Protein AF-A0A957CII2-F1 (afdb_monomer)

Radius of gyration: 16.41 Å; Cα contacts (8 Å, |Δi|>4): 327; chains: 1; bounding box: 48×42×36 Å

pLDDT: mean 93.11, std 6.61, range [49.78, 98.56]

Secondary structure (DSSP, 8-state):
----HHHHTS--TT------BTTBTT--TTTTTTTBTTB-S-S-EEE-TT-EEEEEEEES-EEE--EEE-BS---HHHHHTEEEEEEETT-SS-SEEEEHHHHTT-TT----EE-SSEEEGGGT-EEE---EEESSEEEEEEEE-SSS-EEEE-

Solvent-accessible surface area (backbone atoms only — not comparable to full-atom values): 8616 Å² total; per-residue (Å²): 133,87,77,64,66,74,58,74,79,47,82,63,94,82,69,77,93,67,60,59,40,83,69,24,31,58,23,52,90,85,48,65,21,65,81,36,88,71,39,79,54,51,72,49,48,66,40,46,53,70,34,70,47,72,56,30,52,40,78,46,64,53,61,49,56,65,51,73,36,37,56,79,73,60,50,38,70,55,25,54,29,26,38,35,38,32,30,49,53,80,46,89,66,66,78,41,77,45,30,47,20,53,76,63,76,18,56,88,30,64,54,65,48,76,58,99,44,39,34,15,64,88,32,62,38,43,34,36,47,60,75,49,73,36,68,50,17,44,38,32,34,41,31,29,72,38,94,57,63,42,76,40,42,68

Mean predicted aligned error: 4.31 Å

Sequence (154 aa):
MTVNMDALYRKQPHAVTRWSSFENPGGDKGIGGQENLGARGHAFDTVAPGETKVLLNIQGCGTIHRIWLTLRQRLPTELRALRLDMRWDGMEKTAVSVPLGDFFCAGLGMVPFENELFASPEGQSFVTTVPMPFRTAATITLTNESNQPISHLF

Nearest PDB structures (foldseek):
  8ah3-assembly1_A  TM=8.788E-01  e=4.818E-09  Dysgonomonas gadei
  8ic8-assembly1_C  TM=8.243E-01  e=2.123E-08  Microbacterium arabinogalactanolyticum
  4kq7-assembly1_A  TM=8.421E-01  e=3.546E-08  Bacteroides uniformis ATCC 8492
  7v1w-assembly1_D  TM=7.038E-01  e=1.192E-05  Bifidobacterium dentium
  4b60-assembly2_B  TM=2.728E-01  e=5.928E+00  Staphylococcus aureus subsp. aureus NCTC 8325

Structure (mmCIF, N/CA/C/O backbone):
data_AF-A0A957CII2-F1
#
_entry.id   AF-A0A957CII2-F1
#
loop_
_atom_site.group_PDB
_atom_site.id
_atom_site.type_symbol
_atom_site.label_atom_id
_atom_site.label_alt_id
_atom_site.label_comp_id
_atom_site.label_asym_id
_atom_site.label_entity_id
_atom_site.label_seq_id
_atom_site.pdbx_PDB_ins_code
_atom_site.Cartn_x
_atom_site.Cartn_y
_atom_site.Cartn_z
_atom_site.occupancy
_atom_site.B_iso_or_equiv
_atom_site.auth_seq_id
_atom_site.auth_comp_id
_atom_site.auth_asym_id
_atom_site.auth_atom_id
_atom_site.pdbx_PDB_model_num
ATOM 1 N N . MET A 1 1 ? 17.758 -19.341 5.791 1.00 49.78 1 MET A N 1
ATOM 2 C CA . MET A 1 1 ? 18.002 -18.937 4.389 1.00 49.78 1 MET A CA 1
ATOM 3 C C . MET A 1 1 ? 19.303 -18.144 4.387 1.00 49.78 1 MET A C 1
ATOM 5 O O . MET A 1 1 ? 19.374 -17.159 5.106 1.00 49.78 1 MET A O 1
ATOM 9 N N . THR A 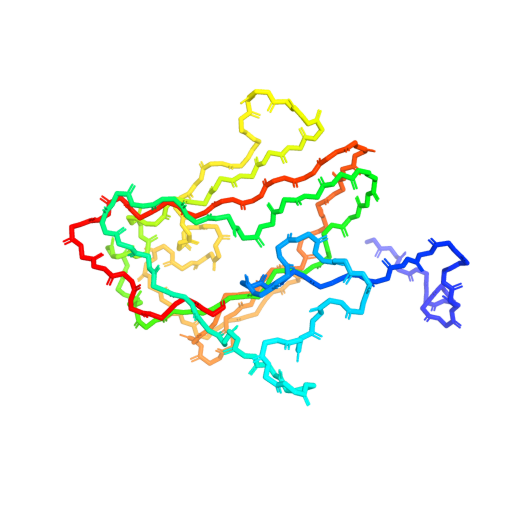1 2 ? 20.366 -18.606 3.726 1.00 54.47 2 THR A N 1
ATOM 10 C CA . THR A 1 2 ? 21.667 -17.910 3.769 1.00 54.47 2 THR A CA 1
ATOM 11 C C . THR A 1 2 ? 21.636 -16.759 2.772 1.00 54.47 2 THR A C 1
ATOM 13 O O . THR A 1 2 ? 21.618 -16.991 1.564 1.00 54.47 2 THR A O 1
ATOM 16 N N . VAL A 1 3 ? 21.572 -15.520 3.261 1.00 70.88 3 VAL A N 1
ATOM 17 C CA . VAL A 1 3 ? 21.659 -14.335 2.400 1.00 70.88 3 VAL A CA 1
ATOM 18 C C . VAL A 1 3 ? 23.079 -14.258 1.849 1.00 70.88 3 VAL A C 1
ATOM 20 O O . VAL A 1 3 ? 24.043 -14.226 2.611 1.00 70.88 3 VAL A O 1
ATOM 23 N N . ASN A 1 4 ? 23.223 -14.241 0.524 1.00 82.38 4 ASN A N 1
ATOM 24 C CA . ASN A 1 4 ? 24.511 -13.979 -0.108 1.00 82.38 4 ASN A CA 1
ATOM 25 C C . ASN A 1 4 ? 24.894 -12.513 0.152 1.00 82.38 4 ASN A C 1
ATOM 27 O O . ASN A 1 4 ? 24.386 -11.611 -0.514 1.00 82.38 4 ASN A O 1
ATOM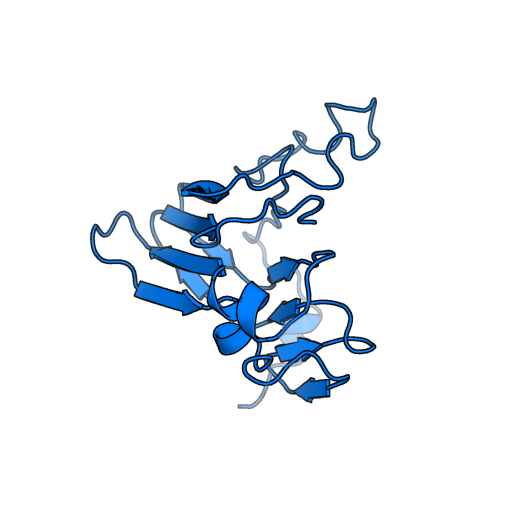 31 N N . MET A 1 5 ? 25.771 -12.280 1.128 1.00 85.38 5 MET A N 1
ATOM 32 C CA . MET A 1 5 ? 26.202 -10.934 1.513 1.00 85.38 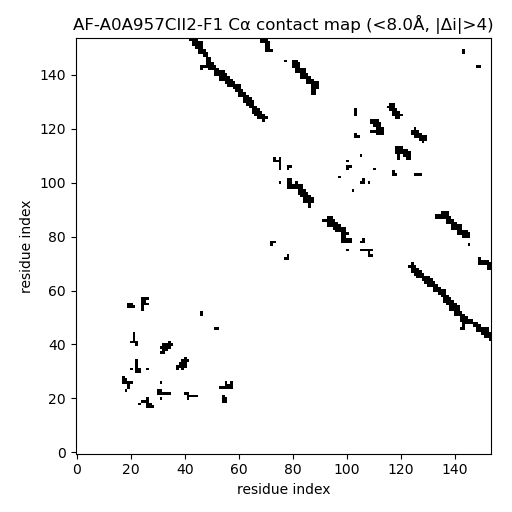5 MET A CA 1
ATOM 33 C C . MET A 1 5 ? 26.925 -10.203 0.376 1.00 85.38 5 MET A C 1
ATOM 35 O O . MET A 1 5 ? 26.752 -8.995 0.240 1.00 85.38 5 MET A O 1
ATOM 39 N N . ASP A 1 6 ? 27.639 -10.913 -0.502 1.00 86.88 6 ASP A N 1
ATOM 40 C CA . ASP A 1 6 ? 28.314 -10.301 -1.655 1.00 86.88 6 ASP A CA 1
ATOM 41 C C . ASP A 1 6 ? 27.325 -9.679 -2.646 1.00 86.88 6 ASP A C 1
ATOM 43 O O . ASP A 1 6 ? 27.655 -8.724 -3.353 1.00 86.88 6 ASP A O 1
ATOM 47 N N . ALA A 1 7 ? 26.090 -10.190 -2.689 1.00 84.69 7 ALA A N 1
ATOM 48 C CA . ALA A 1 7 ? 25.037 -9.625 -3.521 1.00 84.69 7 ALA A CA 1
ATOM 49 C C . ALA A 1 7 ? 24.577 -8.243 -3.025 1.00 84.69 7 ALA A C 1
ATOM 51 O O . ALA A 1 7 ? 24.156 -7.431 -3.847 1.00 84.69 7 ALA A O 1
ATOM 52 N N . LEU A 1 8 ? 24.702 -7.939 -1.724 1.00 84.25 8 LEU A N 1
ATOM 53 C CA . LEU A 1 8 ? 24.340 -6.627 -1.163 1.00 84.25 8 LEU A CA 1
ATOM 54 C C . LEU A 1 8 ? 25.261 -5.509 -1.669 1.00 84.25 8 LEU A C 1
ATOM 56 O O . LEU A 1 8 ? 24.830 -4.367 -1.808 1.00 84.25 8 LEU A O 1
ATOM 60 N N . TYR A 1 9 ? 26.514 -5.839 -1.993 1.00 90.31 9 TYR A N 1
ATOM 61 C CA . TYR A 1 9 ? 27.505 -4.884 -2.496 1.00 90.31 9 TYR A CA 1
ATOM 62 C C . TYR A 1 9 ? 27.434 -4.669 -4.015 1.00 90.31 9 TYR A C 1
ATOM 64 O O . TYR A 1 9 ? 28.237 -3.921 -4.572 1.00 90.31 9 TYR A O 1
ATOM 72 N N . ARG A 1 10 ? 26.494 -5.318 -4.717 1.00 87.88 10 ARG A N 1
ATOM 73 C CA . ARG A 1 10 ? 26.363 -5.221 -6.176 1.00 87.88 10 ARG A CA 1
ATOM 74 C C . ARG A 1 10 ? 25.048 -4.560 -6.560 1.00 87.88 10 ARG A C 1
ATOM 76 O O . ARG A 1 10 ? 23.967 -5.023 -6.209 1.00 87.88 10 ARG A O 1
ATOM 83 N N . LYS A 1 11 ? 25.135 -3.505 -7.374 1.00 85.75 11 LYS A N 1
ATOM 84 C CA . LYS A 1 11 ? 23.956 -2.923 -8.019 1.00 85.75 11 LYS A CA 1
ATOM 85 C C . LYS A 1 11 ? 23.330 -3.958 -8.952 1.00 85.75 11 LYS A C 1
ATOM 87 O O . LYS A 1 11 ? 24.009 -4.500 -9.821 1.00 85.75 11 LYS A O 1
ATOM 92 N N . GLN A 1 12 ? 22.027 -4.177 -8.819 1.00 84.69 12 GLN A N 1
ATOM 93 C CA . GLN A 1 12 ? 21.283 -5.021 -9.748 1.00 84.69 12 GLN A CA 1
ATOM 94 C C . GLN A 1 12 ? 21.178 -4.312 -11.117 1.00 84.69 12 GLN A C 1
ATOM 96 O O . GLN A 1 12 ? 20.614 -3.216 -11.180 1.00 84.69 12 GLN A O 1
ATOM 101 N N . PRO A 1 13 ? 21.715 -4.890 -12.212 1.00 83.38 13 PRO A N 1
ATOM 102 C CA . PRO A 1 13 ? 21.935 -4.160 -13.467 1.00 83.38 13 PRO A CA 1
ATOM 103 C C . PRO A 1 13 ? 20.655 -3.658 -14.151 1.00 83.38 13 PRO A C 1
ATOM 105 O O . PRO A 1 13 ? 20.701 -2.661 -14.866 1.00 83.38 13 PRO A O 1
ATOM 108 N N . HIS A 1 14 ? 19.517 -4.314 -13.910 1.00 86.19 14 HIS A N 1
ATOM 109 C CA . HIS A 1 14 ? 18.228 -3.995 -14.537 1.00 86.19 14 HIS A CA 1
ATOM 110 C C . HIS A 1 14 ? 17.151 -3.566 -13.536 1.00 86.19 14 HIS A C 1
ATOM 112 O O . HIS A 1 14 ? 16.010 -3.328 -13.926 1.00 86.19 14 HIS A O 1
ATOM 118 N N . ALA A 1 15 ? 17.494 -3.462 -12.249 1.00 87.00 15 ALA A N 1
ATOM 119 C CA . ALA A 1 15 ? 16.540 -3.025 -11.245 1.00 87.00 15 ALA A CA 1
ATOM 120 C C . ALA A 1 15 ? 16.331 -1.515 -11.345 1.00 87.00 15 ALA A C 1
ATOM 122 O O . ALA A 1 15 ? 17.285 -0.733 -11.419 1.00 87.00 15 ALA A O 1
ATOM 123 N N . VAL A 1 16 ? 15.068 -1.109 -11.302 1.00 90.69 16 VAL A N 1
ATOM 124 C CA . VAL A 1 16 ? 14.694 0.295 -11.269 1.00 90.69 16 VAL A CA 1
ATOM 125 C C . VAL A 1 16 ? 13.763 0.522 -10.089 1.00 90.69 16 VAL A C 1
ATOM 127 O O . VAL A 1 16 ? 12.644 0.023 -10.067 1.00 90.69 16 VAL A O 1
ATOM 130 N N . THR A 1 17 ? 14.230 1.288 -9.107 1.00 91.12 17 THR A N 1
ATOM 131 C CA . THR A 1 17 ? 13.430 1.630 -7.930 1.00 91.12 17 THR A CA 1
ATOM 132 C C . THR A 1 17 ? 12.324 2.606 -8.310 1.00 91.12 17 THR A C 1
ATOM 134 O O . THR A 1 17 ? 12.591 3.639 -8.934 1.00 91.12 17 THR A O 1
ATOM 137 N N . ARG A 1 18 ? 11.093 2.281 -7.912 1.00 91.69 18 ARG A N 1
ATOM 138 C CA . ARG A 1 18 ? 9.906 3.138 -8.004 1.00 91.69 18 ARG A CA 1
ATOM 139 C C . ARG A 1 18 ? 9.335 3.385 -6.612 1.00 91.69 18 ARG A C 1
ATOM 141 O O . ARG A 1 18 ? 9.570 2.592 -5.702 1.00 91.69 18 ARG A O 1
ATOM 148 N N . TRP A 1 19 ? 8.590 4.476 -6.467 1.00 91.00 19 TRP A N 1
ATOM 149 C CA . TRP A 1 19 ? 7.861 4.809 -5.248 1.00 91.00 19 TRP A CA 1
ATOM 150 C C . TRP A 1 19 ? 6.458 5.271 -5.619 1.00 91.00 19 TRP A C 1
ATOM 152 O O . TRP A 1 19 ? 6.331 6.203 -6.407 1.00 91.00 19 TRP A O 1
ATOM 162 N N . SER A 1 20 ? 5.440 4.625 -5.052 1.00 93.56 20 SER A N 1
ATOM 163 C CA . SER A 1 20 ? 4.046 5.040 -5.201 1.00 93.56 20 SER A CA 1
ATOM 164 C C . SER A 1 20 ? 3.643 5.967 -4.059 1.00 93.56 20 SER A C 1
ATOM 166 O O . SER A 1 20 ? 3.998 5.731 -2.903 1.00 93.56 20 SER A O 1
ATOM 168 N N . SER A 1 21 ? 2.910 7.023 -4.384 1.00 92.38 21 SER A N 1
ATOM 169 C CA . SER A 1 21 ? 2.298 7.965 -3.441 1.00 92.38 21 SER A CA 1
ATOM 170 C C . SER A 1 21 ? 0.992 8.496 -4.033 1.00 92.38 21 SER A C 1
ATOM 172 O O . SER A 1 21 ? 0.716 8.257 -5.207 1.00 92.38 21 SER A O 1
ATOM 174 N N . PHE A 1 22 ? 0.201 9.250 -3.265 1.00 90.56 22 PHE A N 1
ATOM 175 C CA . PHE A 1 22 ? -1.048 9.836 -3.775 1.00 90.56 22 PHE A CA 1
ATOM 176 C C . PHE A 1 22 ? -0.848 10.751 -4.995 1.00 90.56 22 PHE A C 1
ATOM 178 O O . PHE A 1 22 ? -1.658 10.717 -5.913 1.00 90.56 22 PHE A O 1
ATOM 185 N N . GLU A 1 23 ? 0.266 11.485 -5.062 1.00 89.06 23 GLU A N 1
ATOM 186 C CA . GLU A 1 23 ? 0.644 12.300 -6.235 1.00 89.06 23 GLU A CA 1
ATOM 187 C C . GLU A 1 23 ? 1.231 11.479 -7.406 1.00 89.06 23 GLU A C 1
ATOM 189 O O . GLU A 1 23 ? 1.393 11.990 -8.511 1.00 89.06 23 GLU A O 1
ATOM 194 N N . ASN A 1 24 ? 1.597 10.209 -7.189 1.00 90.19 24 ASN A N 1
ATOM 195 C CA . ASN A 1 24 ? 2.213 9.352 -8.209 1.00 90.19 24 ASN A CA 1
ATOM 196 C C . ASN A 1 24 ? 1.867 7.862 -7.998 1.00 90.19 24 ASN A C 1
ATOM 198 O O . ASN A 1 24 ? 2.757 7.062 -7.684 1.00 90.19 24 ASN A O 1
ATOM 202 N N . PRO A 1 25 ? 0.595 7.453 -8.170 1.00 87.06 25 PRO A N 1
ATOM 203 C CA . PRO A 1 25 ? 0.157 6.075 -7.923 1.00 87.06 25 PRO A CA 1
ATOM 204 C C . PRO A 1 25 ? 0.740 5.052 -8.918 1.00 87.06 25 PRO A C 1
ATOM 206 O O . PRO A 1 25 ? 0.746 3.848 -8.646 1.00 87.06 25 PRO A O 1
ATOM 209 N N . GLY A 1 26 ? 1.233 5.527 -10.070 1.00 88.81 26 GLY A N 1
ATOM 210 C CA . GLY A 1 26 ? 1.967 4.733 -11.062 1.00 88.81 26 GLY A CA 1
ATOM 211 C C . GLY A 1 26 ? 3.454 4.553 -10.728 1.00 88.81 26 GLY A C 1
ATOM 212 O O . GLY A 1 26 ? 4.144 3.728 -11.327 1.00 88.81 26 GLY A O 1
ATOM 213 N N . GLY A 1 27 ? 3.972 5.311 -9.758 1.00 88.38 27 GLY A N 1
ATOM 214 C CA . GLY A 1 27 ? 5.386 5.312 -9.400 1.00 88.38 27 GLY A CA 1
ATOM 215 C C . GLY A 1 27 ? 6.309 5.710 -10.551 1.00 88.38 27 GLY A C 1
ATOM 216 O O . GLY A 1 27 ? 7.456 5.267 -10.601 1.00 88.38 27 GLY A O 1
ATOM 217 N N . ASP A 1 28 ? 5.832 6.531 -11.483 1.00 90.75 28 ASP A N 1
ATOM 218 C CA . ASP A 1 28 ? 6.557 6.894 -12.692 1.00 90.75 28 ASP A CA 1
ATOM 219 C C . ASP A 1 28 ? 7.785 7.761 -12.398 1.00 90.75 28 ASP A C 1
ATOM 221 O O . ASP A 1 28 ? 7.835 8.561 -11.455 1.00 90.75 28 ASP A O 1
ATOM 225 N N . LYS A 1 29 ? 8.824 7.598 -13.223 1.00 89.88 29 LYS A N 1
ATOM 226 C CA . LYS A 1 29 ? 10.095 8.302 -13.037 1.00 89.88 29 LYS A CA 1
ATOM 227 C C . LYS A 1 29 ? 9.906 9.807 -13.249 1.00 89.88 29 LYS A C 1
ATOM 229 O O . LYS A 1 29 ? 9.548 10.230 -14.339 1.00 89.88 29 LYS A O 1
ATOM 234 N N . GLY A 1 30 ? 10.270 10.602 -12.242 1.00 88.38 30 GLY A N 1
ATOM 235 C CA . GLY A 1 30 ? 10.282 12.069 -12.330 1.00 88.38 30 GLY A CA 1
ATOM 236 C C . GLY A 1 30 ? 8.924 12.741 -12.111 1.00 88.38 30 GLY A C 1
ATOM 237 O O . GLY A 1 30 ? 8.843 13.959 -12.233 1.00 88.38 30 GLY A O 1
ATOM 238 N N . ILE A 1 31 ? 7.886 11.970 -11.774 1.00 88.94 31 ILE A N 1
ATOM 239 C CA . ILE A 1 31 ? 6.525 12.487 -11.562 1.00 88.94 31 ILE A CA 1
ATOM 240 C C . ILE A 1 31 ? 6.262 12.881 -10.096 1.00 88.94 31 ILE A C 1
ATOM 242 O O . ILE A 1 31 ? 5.392 13.698 -9.824 1.00 88.94 31 ILE A O 1
ATOM 246 N N . GLY A 1 32 ? 7.049 12.376 -9.141 1.00 87.62 32 GLY A N 1
ATOM 247 C CA . GLY A 1 32 ? 6.946 12.799 -7.737 1.00 87.62 32 GLY A CA 1
ATOM 248 C C . GLY A 1 32 ? 7.329 14.271 -7.526 1.00 87.62 32 GLY A C 1
ATOM 249 O O . GLY A 1 32 ? 8.223 14.787 -8.199 1.00 87.62 32 GLY A O 1
ATOM 250 N N . GLY A 1 33 ? 6.666 14.931 -6.575 1.00 88.62 33 GLY A N 1
ATOM 251 C CA . GLY A 1 33 ? 6.900 16.323 -6.182 1.00 88.62 33 GLY A CA 1
ATOM 252 C C . GLY A 1 33 ? 6.500 17.387 -7.211 1.00 88.62 33 GLY A C 1
ATOM 253 O O . GLY A 1 33 ? 6.810 18.564 -7.029 1.00 88.62 33 GLY A O 1
ATOM 254 N N . GLN A 1 34 ? 5.821 17.001 -8.295 1.00 89.81 34 GLN A N 1
ATOM 255 C CA . GLN A 1 34 ? 5.372 17.937 -9.333 1.00 89.81 34 GLN A CA 1
ATOM 256 C C . GLN A 1 34 ? 4.276 18.883 -8.825 1.00 89.81 34 GLN A C 1
ATOM 258 O O . GLN A 1 34 ? 4.220 20.039 -9.235 1.00 89.81 34 GLN A O 1
ATOM 263 N N . GLU A 1 35 ? 3.443 18.422 -7.890 1.00 89.25 35 GLU A N 1
ATOM 264 C CA . GLU A 1 35 ? 2.351 19.217 -7.317 1.00 89.25 35 GLU A CA 1
ATOM 265 C C . GLU A 1 35 ? 2.841 20.381 -6.440 1.00 89.25 35 GLU A C 1
ATOM 267 O O . GLU A 1 35 ? 2.125 21.364 -6.264 1.00 89.25 35 GLU A O 1
ATOM 272 N N . ASN A 1 36 ? 4.060 20.298 -5.897 1.00 90.38 36 ASN A N 1
ATOM 273 C CA . ASN A 1 36 ? 4.594 21.292 -4.965 1.00 90.38 36 ASN A CA 1
ATOM 274 C C . ASN A 1 36 ? 6.055 21.645 -5.275 1.00 90.38 36 ASN A C 1
ATOM 276 O O . ASN A 1 36 ? 6.928 21.586 -4.414 1.00 90.38 36 ASN A O 1
ATOM 280 N N . LEU A 1 37 ? 6.325 22.029 -6.528 1.00 89.06 37 LEU A N 1
ATOM 281 C CA . LEU A 1 37 ? 7.586 22.660 -6.955 1.00 89.06 37 LEU A CA 1
ATOM 282 C C . LEU A 1 37 ? 8.858 21.883 -6.542 1.00 89.06 37 LEU A C 1
ATOM 284 O O . LEU A 1 37 ? 9.881 22.475 -6.201 1.00 89.06 37 LEU A O 1
ATOM 288 N N . GLY A 1 38 ? 8.798 20.551 -6.565 1.00 85.56 38 GLY A N 1
ATOM 289 C CA . GLY A 1 38 ? 9.891 19.658 -6.172 1.00 85.56 38 GLY A CA 1
ATOM 290 C C . GLY A 1 38 ? 9.824 19.154 -4.726 1.00 85.56 38 GLY A C 1
ATOM 291 O O . GLY A 1 38 ? 10.548 18.221 -4.380 1.00 85.56 38 GLY A O 1
ATOM 292 N N . ALA A 1 39 ? 8.947 19.709 -3.889 1.00 86.19 39 ALA A N 1
ATOM 293 C CA . ALA A 1 39 ? 8.552 19.132 -2.608 1.00 86.19 39 ALA A CA 1
ATOM 294 C C . ALA A 1 39 ? 7.313 18.236 -2.773 1.00 86.19 39 ALA A C 1
ATOM 296 O O . ALA A 1 39 ? 6.618 18.293 -3.783 1.00 86.19 39 ALA A O 1
ATOM 297 N N . ARG A 1 40 ? 7.021 17.398 -1.768 1.00 84.25 40 ARG A N 1
ATOM 298 C CA . ARG A 1 40 ? 5.804 16.569 -1.763 1.00 84.25 40 ARG A CA 1
ATOM 299 C C . ARG A 1 40 ? 4.576 17.482 -1.667 1.00 84.25 40 ARG A C 1
ATOM 301 O O . ARG A 1 40 ? 4.495 18.276 -0.727 1.00 84.25 40 ARG A O 1
ATOM 308 N N . GLY A 1 41 ? 3.658 17.389 -2.628 1.00 86.50 41 GLY A N 1
ATOM 309 C CA . GLY A 1 41 ? 2.419 18.178 -2.640 1.00 86.50 41 GLY A CA 1
ATOM 310 C C . GLY A 1 41 ? 1.273 17.459 -1.950 1.00 86.50 41 GLY A C 1
ATOM 311 O O . GLY A 1 41 ? 0.544 18.065 -1.169 1.00 86.50 41 GLY A O 1
ATOM 312 N N . HIS A 1 42 ? 1.215 16.140 -2.124 1.00 89.00 42 HIS A N 1
ATOM 313 C CA . HIS A 1 42 ? 0.172 15.299 -1.554 1.00 89.00 42 HIS A CA 1
ATOM 314 C C . HIS A 1 42 ? 0.754 14.385 -0.467 1.00 89.00 42 HIS A C 1
ATOM 316 O O . HIS A 1 42 ? 1.172 13.252 -0.713 1.00 89.00 42 HIS A O 1
ATOM 322 N N . ALA A 1 43 ? 0.870 14.911 0.757 1.00 87.88 43 ALA A N 1
ATOM 323 C CA . ALA A 1 43 ? 1.439 14.162 1.882 1.00 87.88 43 ALA A CA 1
ATOM 324 C C . ALA A 1 43 ? 0.513 13.056 2.405 1.00 87.88 43 ALA A C 1
ATOM 326 O O . ALA A 1 43 ? 1.008 12.037 2.877 1.00 87.88 43 ALA A O 1
ATOM 327 N N . PHE A 1 44 ? -0.796 13.281 2.322 1.00 93.69 44 PHE A N 1
ATOM 328 C CA . PHE A 1 44 ? -1.852 12.364 2.725 1.00 93.69 44 PHE A CA 1
ATOM 329 C C . PHE A 1 44 ? -3.101 12.637 1.891 1.00 93.69 44 PHE A C 1
ATOM 331 O O . PHE A 1 44 ? -3.261 13.748 1.397 1.00 93.69 44 PHE A O 1
ATOM 338 N N . ASP A 1 45 ? -4.010 11.676 1.823 1.00 94.75 45 ASP A N 1
ATOM 339 C CA . ASP A 1 45 ? -5.348 11.862 1.257 1.00 94.75 45 ASP A CA 1
ATOM 340 C C . ASP A 1 45 ? -6.419 11.508 2.310 1.00 94.75 45 ASP A C 1
ATOM 342 O O . ASP A 1 45 ? -6.137 10.879 3.337 1.00 94.75 45 ASP A O 1
ATOM 346 N N . THR A 1 46 ? -7.654 11.946 2.080 1.00 95.75 46 THR A N 1
ATOM 347 C CA . THR A 1 46 ? -8.833 11.551 2.860 1.00 95.75 46 THR A CA 1
ATOM 348 C C . THR A 1 46 ? -9.509 10.357 2.196 1.00 95.75 46 THR A C 1
ATOM 350 O O . THR A 1 46 ? -9.620 10.320 0.977 1.00 95.75 46 THR A O 1
ATOM 353 N N . VAL A 1 47 ? -10.012 9.404 2.984 1.00 96.81 47 VAL A N 1
ATOM 354 C CA . VAL A 1 47 ? -10.854 8.300 2.492 1.00 96.81 47 VAL A CA 1
ATOM 355 C C . VAL A 1 47 ? -12.251 8.431 3.085 1.00 96.81 47 VAL A C 1
ATOM 357 O O . VAL A 1 47 ? -12.459 8.178 4.278 1.00 96.81 47 VAL A O 1
ATOM 360 N N . ALA A 1 48 ? -13.214 8.849 2.272 1.00 97.88 48 ALA A N 1
ATOM 361 C CA . ALA A 1 48 ? -14.605 8.989 2.679 1.00 97.88 48 ALA A CA 1
ATOM 362 C C . ALA A 1 48 ? -15.248 7.623 3.006 1.00 97.88 48 ALA A C 1
ATOM 364 O O . ALA A 1 48 ? -14.758 6.581 2.564 1.00 97.88 48 ALA A O 1
ATOM 365 N N . PRO A 1 49 ? -16.350 7.595 3.777 1.00 98.06 49 PRO A N 1
ATOM 366 C CA . PRO A 1 49 ? -17.152 6.386 3.963 1.00 98.06 49 PRO A CA 1
ATOM 367 C C . PRO A 1 49 ? -17.560 5.759 2.623 1.00 98.06 49 PRO A C 1
ATOM 369 O O . PRO A 1 49 ? -18.108 6.441 1.757 1.00 98.06 49 PRO A O 1
ATOM 372 N N . GLY A 1 50 ? -17.288 4.467 2.446 1.00 98.06 50 GLY A N 1
ATOM 373 C CA . GLY A 1 50 ? -17.547 3.718 1.213 1.00 98.06 50 GLY A CA 1
ATOM 374 C C . GLY A 1 50 ? -16.559 3.977 0.069 1.00 98.06 50 GLY A C 1
ATOM 375 O O . GLY A 1 50 ? -16.672 3.334 -0.973 1.00 98.06 50 GLY A O 1
ATOM 376 N N . GLU A 1 51 ? -15.598 4.893 0.226 1.00 98.25 51 GLU A N 1
ATOM 377 C CA . GLU A 1 51 ? -14.612 5.193 -0.814 1.00 98.25 51 GLU A CA 1
ATOM 378 C C . GLU A 1 51 ? -13.529 4.111 -0.889 1.00 98.25 51 GLU A C 1
ATOM 380 O O . GLU A 1 51 ? -13.029 3.622 0.128 1.00 98.25 51 GLU A O 1
ATOM 385 N N . THR A 1 52 ? -13.115 3.794 -2.116 1.00 97.94 52 THR A N 1
ATOM 386 C CA . THR A 1 52 ? -11.921 3.000 -2.404 1.00 97.94 52 THR A CA 1
ATOM 387 C C . THR A 1 52 ? -10.822 3.904 -2.955 1.00 97.94 52 THR A C 1
ATOM 389 O O . THR A 1 52 ? -10.956 4.456 -4.046 1.00 97.94 52 THR A O 1
ATOM 392 N N . LYS A 1 53 ? -9.699 4.006 -2.239 1.00 96.56 53 LYS A N 1
ATOM 393 C CA . LYS A 1 53 ? -8.473 4.641 -2.737 1.00 96.56 53 LYS A CA 1
ATOM 394 C C . LYS A 1 53 ? -7.570 3.635 -3.428 1.00 96.56 53 LYS A C 1
ATOM 396 O O . LYS A 1 53 ? -7.378 2.516 -2.952 1.00 96.56 53 LYS A O 1
ATOM 401 N N . VAL A 1 54 ? -6.946 4.072 -4.515 1.00 95.62 54 VAL A N 1
ATOM 402 C CA . VAL A 1 54 ? -5.869 3.342 -5.186 1.00 95.62 54 VAL A CA 1
ATOM 403 C C . VAL A 1 54 ? -4.541 3.746 -4.552 1.00 95.62 54 VAL A C 1
ATOM 405 O O . VAL A 1 54 ? -4.136 4.898 -4.654 1.00 95.62 54 VAL A O 1
ATOM 408 N N . LEU A 1 55 ? -3.867 2.798 -3.899 1.00 96.19 55 LEU A N 1
ATOM 409 C CA . LEU A 1 55 ? -2.546 3.008 -3.288 1.00 96.19 55 LEU A CA 1
ATOM 410 C C . LEU A 1 55 ? -1.404 2.689 -4.262 1.00 96.19 55 LEU A C 1
ATOM 412 O O . LEU A 1 55 ? -0.300 3.225 -4.152 1.00 96.19 55 LEU A O 1
ATOM 416 N N . LEU A 1 56 ? -1.664 1.786 -5.206 1.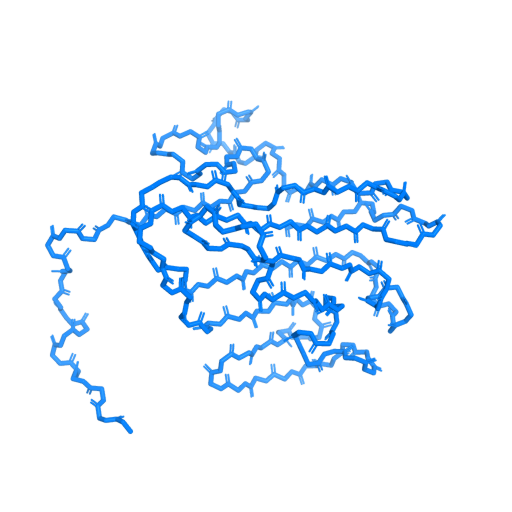00 96.12 56 LEU A N 1
ATOM 417 C CA . LEU A 1 56 ? -0.744 1.398 -6.266 1.00 96.12 56 LEU A CA 1
ATOM 418 C C . LEU A 1 56 ? -1.55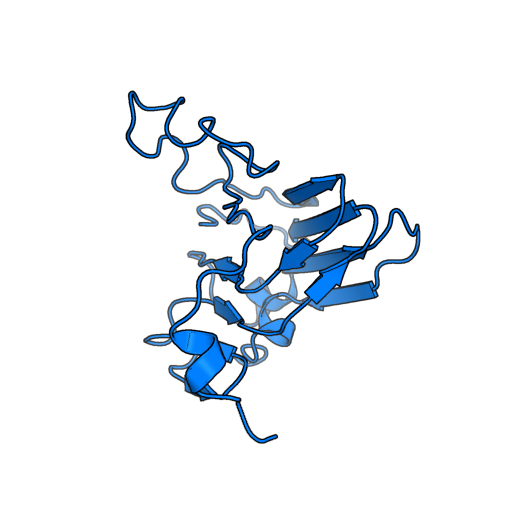7 0.926 -7.469 1.00 96.12 56 LEU A C 1
ATOM 420 O O . LEU A 1 56 ? -2.463 0.106 -7.308 1.00 96.12 56 LEU A O 1
ATOM 424 N N . ASN A 1 57 ? -1.205 1.383 -8.666 1.00 94.56 57 ASN A N 1
ATOM 425 C CA . ASN A 1 57 ? -1.702 0.794 -9.907 1.00 94.56 57 ASN A CA 1
ATOM 426 C C . ASN A 1 57 ? -0.626 0.882 -10.986 1.00 94.56 57 ASN A C 1
ATOM 428 O O . ASN A 1 57 ? -0.415 1.939 -11.578 1.00 94.56 57 ASN A O 1
ATOM 432 N N . ILE A 1 58 ? 0.062 -0.232 -11.222 1.00 94.81 58 ILE A N 1
ATOM 433 C CA . ILE A 1 58 ? 1.220 -0.282 -12.113 1.00 94.81 58 ILE A CA 1
ATOM 434 C C . ILE A 1 58 ? 1.111 -1.419 -13.120 1.00 94.81 58 ILE A C 1
ATOM 436 O O . ILE A 1 58 ? 0.563 -2.485 -12.833 1.00 94.81 58 ILE A O 1
ATOM 440 N N . GLN A 1 59 ? 1.677 -1.178 -14.300 1.00 94.69 59 GLN A N 1
ATOM 441 C CA . GLN A 1 59 ? 1.839 -2.156 -15.373 1.00 94.69 59 GLN A CA 1
ATOM 442 C C . GLN A 1 59 ? 3.311 -2.577 -15.481 1.00 94.69 59 GLN A C 1
ATOM 444 O O . GLN A 1 59 ? 4.216 -1.812 -15.144 1.00 94.69 59 GLN A O 1
ATOM 449 N N . GLY A 1 60 ? 3.551 -3.785 -15.986 1.00 93.62 60 GLY A N 1
ATOM 450 C CA . GLY A 1 60 ? 4.878 -4.387 -16.118 1.00 93.62 60 GLY A CA 1
ATOM 451 C C . GLY A 1 60 ? 5.196 -5.399 -15.017 1.00 93.62 60 GLY A C 1
ATOM 452 O O . GLY A 1 60 ? 4.314 -5.855 -14.294 1.00 93.62 60 GLY A O 1
ATOM 453 N N . CYS A 1 61 ? 6.471 -5.772 -14.901 1.00 95.00 61 CYS A N 1
ATOM 454 C CA . CYS A 1 61 ? 6.949 -6.729 -13.905 1.00 95.00 61 CYS A CA 1
ATOM 455 C C . CYS A 1 61 ? 7.725 -6.041 -12.781 1.00 95.00 61 CYS A C 1
ATOM 457 O O . CYS A 1 61 ? 8.429 -5.054 -13.011 1.00 95.00 61 CYS A O 1
ATOM 459 N N . GLY A 1 62 ? 7.686 -6.618 -11.585 1.00 95.19 62 GLY A N 1
ATOM 460 C CA . GLY A 1 62 ? 8.474 -6.129 -10.464 1.00 95.19 62 GLY A CA 1
ATOM 461 C C . GLY A 1 62 ? 8.194 -6.877 -9.171 1.00 95.19 62 GLY A C 1
ATOM 462 O O . GLY A 1 62 ? 7.484 -7.880 -9.146 1.00 95.19 62 GLY A O 1
ATOM 463 N N . THR A 1 63 ? 8.757 -6.352 -8.088 1.00 96.25 63 THR A N 1
ATOM 464 C CA . THR A 1 63 ? 8.524 -6.840 -6.731 1.00 96.25 63 THR A CA 1
ATOM 465 C C . THR A 1 63 ? 8.258 -5.647 -5.832 1.00 96.25 63 THR A C 1
ATOM 467 O O . THR A 1 63 ? 9.077 -4.729 -5.752 1.00 96.25 63 THR A O 1
ATOM 470 N N . ILE A 1 64 ? 7.123 -5.655 -5.135 1.00 97.00 64 ILE A N 1
ATOM 471 C CA . ILE A 1 64 ? 6.909 -4.724 -4.026 1.00 97.00 64 ILE A CA 1
ATOM 472 C C . ILE A 1 64 ? 7.781 -5.209 -2.872 1.00 97.00 64 ILE A C 1
ATOM 474 O O . ILE A 1 64 ? 7.631 -6.335 -2.402 1.00 97.00 64 ILE A O 1
ATOM 478 N N . HIS A 1 65 ? 8.724 -4.367 -2.458 1.00 95.81 65 HIS A N 1
ATOM 479 C CA . HIS A 1 65 ? 9.677 -4.686 -1.394 1.00 95.81 65 HIS A CA 1
ATOM 480 C C . HIS A 1 65 ? 9.294 -4.101 -0.040 1.00 95.81 65 HIS A C 1
ATOM 482 O O . HIS A 1 65 ? 9.770 -4.576 0.986 1.00 95.81 65 HIS A O 1
ATOM 488 N N . ARG A 1 66 ? 8.499 -3.029 -0.033 1.00 97.56 66 ARG A N 1
ATOM 489 C CA . ARG A 1 66 ? 8.097 -2.352 1.192 1.00 97.56 66 ARG A CA 1
ATOM 490 C C . ARG A 1 66 ? 6.793 -1.606 0.982 1.00 97.56 66 ARG A C 1
ATOM 492 O O . ARG A 1 66 ? 6.654 -0.885 -0.003 1.00 97.56 66 ARG A O 1
ATOM 499 N N . ILE A 1 67 ? 5.896 -1.732 1.950 1.00 98.00 67 ILE A N 1
ATOM 500 C CA . ILE A 1 67 ? 4.742 -0.850 2.110 1.00 98.00 67 ILE A CA 1
ATOM 501 C C . ILE A 1 67 ? 4.918 -0.144 3.451 1.00 98.00 67 ILE A C 1
ATOM 503 O O . ILE A 1 67 ? 5.235 -0.774 4.463 1.00 98.00 67 ILE A O 1
ATOM 507 N N . TRP A 1 68 ? 4.753 1.173 3.435 1.00 97.31 68 TRP A N 1
ATOM 508 C CA . TRP A 1 68 ? 4.662 2.006 4.624 1.00 97.31 68 TRP A CA 1
ATOM 509 C C . TRP A 1 68 ? 3.416 2.865 4.481 1.00 97.31 68 TRP A C 1
ATOM 511 O O . TRP A 1 68 ? 3.220 3.451 3.419 1.00 97.31 68 TRP A O 1
ATOM 521 N N . LEU A 1 69 ? 2.602 2.921 5.528 1.00 96.56 69 LEU A N 1
ATOM 522 C CA . LEU A 1 69 ? 1.485 3.853 5.623 1.00 96.56 69 LEU A CA 1
ATOM 523 C C . LEU A 1 69 ? 1.183 4.165 7.089 1.00 96.56 69 LEU A C 1
ATOM 525 O O . LEU A 1 69 ? 1.522 3.403 8.002 1.00 96.56 69 LEU A O 1
ATOM 529 N N . THR A 1 70 ? 0.526 5.289 7.331 1.00 95.56 70 THR A N 1
ATOM 530 C CA . THR A 1 70 ? -0.071 5.594 8.635 1.00 95.56 70 THR A CA 1
ATOM 531 C C . THR A 1 70 ? -1.356 6.377 8.450 1.00 95.56 70 THR A C 1
ATOM 533 O O . THR A 1 70 ? -1.635 6.919 7.385 1.00 95.56 70 THR A O 1
ATOM 536 N N . LEU A 1 71 ? -2.163 6.413 9.498 1.00 94.81 71 LEU A N 1
ATOM 537 C CA . LEU A 1 71 ? -3.430 7.117 9.522 1.00 94.81 71 LEU A CA 1
ATOM 538 C C . LEU A 1 71 ? -3.765 7.555 10.947 1.00 94.81 71 LEU A C 1
ATOM 540 O O . LEU A 1 71 ? -3.187 7.042 11.913 1.00 94.81 71 LEU A O 1
ATOM 544 N N . ARG A 1 72 ? -4.658 8.540 11.090 1.00 88.56 72 ARG A N 1
ATOM 545 C CA . ARG A 1 72 ? -5.009 9.095 12.415 1.00 88.56 72 ARG A CA 1
ATOM 546 C C . ARG A 1 72 ? -5.907 8.167 13.235 1.00 88.56 72 ARG A C 1
ATOM 548 O O . ARG A 1 72 ? -5.733 8.092 14.447 1.00 88.56 72 ARG A O 1
ATOM 555 N N . GLN A 1 73 ? -6.844 7.480 12.588 1.00 84.06 73 GLN A N 1
ATOM 556 C CA . GLN A 1 73 ? -7.841 6.604 13.216 1.00 84.06 73 GLN A CA 1
ATOM 557 C C . GLN A 1 73 ? -7.293 5.204 13.527 1.00 84.06 73 GLN A C 1
ATOM 559 O O . GLN A 1 73 ? -7.278 4.330 12.671 1.00 84.06 73 GLN A O 1
ATOM 564 N N . ARG A 1 74 ? -6.805 4.971 14.747 1.00 85.12 74 ARG A N 1
ATOM 565 C CA . ARG A 1 74 ? -6.073 3.734 15.095 1.00 85.12 74 ARG A CA 1
ATOM 566 C C . ARG A 1 74 ? -6.832 2.803 16.040 1.00 85.12 74 ARG A C 1
ATOM 568 O O . ARG A 1 74 ? -6.226 1.890 16.603 1.00 85.12 74 ARG A O 1
ATOM 575 N N . LEU A 1 75 ? -8.133 3.015 16.248 1.00 90.00 75 LEU A N 1
ATOM 576 C CA . LEU A 1 75 ? -8.910 2.099 17.079 1.00 90.00 75 LEU A CA 1
ATOM 577 C C . LEU A 1 75 ? -9.039 0.735 16.378 1.00 90.00 75 LEU A C 1
ATOM 579 O O . LEU A 1 75 ? -9.217 0.689 15.159 1.00 90.00 75 LEU A O 1
ATOM 583 N N . PRO A 1 76 ? -9.019 -0.389 17.119 1.00 90.94 76 PRO A N 1
ATOM 584 C CA . PRO A 1 76 ? -9.122 -1.722 16.518 1.00 90.94 76 PRO A CA 1
ATOM 585 C C . PRO A 1 76 ? -10.364 -1.907 15.633 1.00 90.94 76 PRO A C 1
ATOM 587 O O . PRO A 1 76 ? -10.323 -2.619 14.634 1.00 90.94 76 PRO A O 1
ATOM 590 N N . THR A 1 77 ? -11.479 -1.268 15.991 1.00 91.62 77 THR A N 1
ATOM 591 C CA . THR A 1 77 ? -12.727 -1.285 15.214 1.00 91.62 77 THR A CA 1
ATOM 592 C C . THR A 1 77 ? -12.612 -0.504 13.907 1.00 91.62 77 THR A C 1
ATOM 594 O O . THR A 1 77 ? -13.116 -0.962 12.888 1.00 91.62 77 THR A O 1
ATOM 597 N N . GLU A 1 78 ? -11.921 0.637 13.917 1.00 91.38 78 GLU A N 1
ATOM 598 C CA . GLU A 1 78 ? -11.679 1.462 12.728 1.00 91.38 78 GLU A CA 1
ATOM 599 C C . GLU A 1 78 ? -10.750 0.735 11.752 1.00 91.38 78 GLU A C 1
ATOM 601 O O . GLU A 1 78 ? -11.064 0.614 10.572 1.00 91.38 78 GLU A O 1
ATOM 606 N N . LEU A 1 79 ? -9.651 0.159 12.253 1.00 94.06 79 LEU A N 1
ATOM 607 C CA . LEU A 1 79 ? -8.690 -0.586 11.434 1.00 94.06 79 LEU A CA 1
ATOM 608 C C . LEU A 1 79 ? -9.290 -1.841 10.793 1.00 94.06 79 LEU A C 1
ATOM 610 O O . LEU A 1 79 ? -8.850 -2.243 9.715 1.00 94.06 79 LEU A O 1
ATOM 614 N N . ARG A 1 80 ? -10.287 -2.458 11.441 1.00 94.69 80 ARG A N 1
ATOM 615 C CA . ARG A 1 80 ? -11.020 -3.596 10.875 1.00 94.69 80 ARG A CA 1
ATOM 616 C C . ARG A 1 80 ? -12.017 -3.210 9.787 1.00 94.69 80 ARG A C 1
ATOM 618 O O . ARG A 1 80 ? -12.357 -4.053 8.968 1.00 94.69 80 ARG A O 1
ATOM 625 N N . ALA A 1 81 ? -12.467 -1.960 9.779 1.00 96.00 81 ALA A N 1
ATOM 626 C CA . ALA A 1 81 ? -13.362 -1.434 8.756 1.00 96.00 81 ALA A CA 1
ATOM 627 C C . ALA A 1 81 ? -12.610 -0.917 7.516 1.00 96.00 81 ALA A C 1
ATOM 629 O O . ALA A 1 81 ? -13.234 -0.462 6.563 1.00 96.00 81 ALA A O 1
ATOM 630 N N . LEU A 1 82 ? -11.275 -0.961 7.507 1.00 97.44 82 LEU A N 1
ATOM 631 C CA . LEU A 1 82 ? -10.470 -0.632 6.334 1.00 97.44 82 LEU A CA 1
ATOM 632 C C . LEU A 1 82 ? -10.069 -1.920 5.624 1.00 97.44 82 LEU A C 1
ATOM 634 O O . LEU A 1 82 ? -9.247 -2.669 6.144 1.00 97.44 82 LEU A O 1
ATOM 638 N N . ARG A 1 83 ? -10.619 -2.181 4.437 1.00 98.38 83 ARG A N 1
ATOM 639 C CA . ARG A 1 83 ? -10.291 -3.373 3.647 1.00 98.38 83 ARG A CA 1
ATOM 640 C C . ARG A 1 83 ? -9.127 -3.093 2.704 1.00 98.38 83 ARG A C 1
ATOM 642 O O . ARG A 1 83 ? -9.209 -2.201 1.861 1.00 98.38 83 ARG A O 1
ATOM 649 N N . LEU A 1 84 ? -8.056 -3.868 2.844 1.00 98.50 84 LEU A N 1
ATOM 650 C CA . LEU A 1 84 ? -6.891 -3.860 1.968 1.00 98.50 84 LEU A CA 1
ATOM 651 C C . LEU A 1 84 ? -7.034 -4.976 0.933 1.00 98.50 84 LEU A C 1
ATOM 653 O O . LEU A 1 84 ? -7.063 -6.156 1.288 1.00 98.50 84 LEU A O 1
ATOM 657 N N . ASP A 1 85 ? -7.081 -4.588 -0.338 1.00 98.56 85 ASP A N 1
ATOM 658 C CA . ASP A 1 85 ? -7.209 -5.502 -1.469 1.00 98.56 85 ASP A CA 1
ATOM 659 C C . AS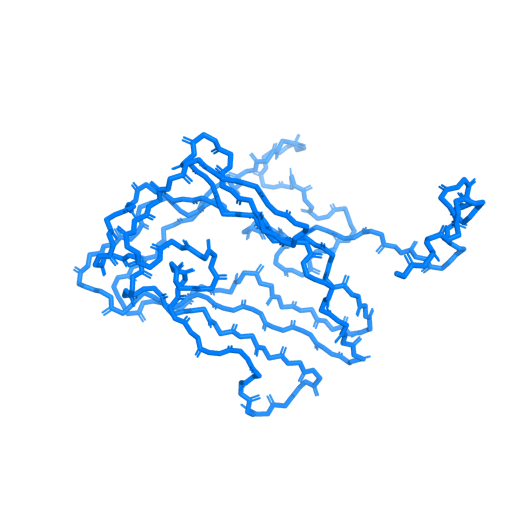P A 1 85 ? -5.963 -5.407 -2.363 1.00 98.56 85 ASP A C 1
ATOM 661 O O . ASP A 1 85 ? -5.555 -4.315 -2.765 1.00 98.56 85 ASP A O 1
ATOM 665 N N . MET A 1 86 ? -5.354 -6.551 -2.690 1.00 98.44 86 MET A N 1
ATOM 666 C CA . MET A 1 86 ? -4.196 -6.645 -3.587 1.00 98.44 86 MET A CA 1
ATOM 667 C C . MET A 1 86 ? -4.457 -7.631 -4.726 1.00 98.44 86 MET A C 1
ATOM 669 O O . MET A 1 86 ? -4.843 -8.788 -4.509 1.00 98.44 86 MET A O 1
ATOM 673 N N . ARG A 1 87 ? -4.211 -7.175 -5.954 1.00 98.06 87 ARG A N 1
ATOM 674 C CA . ARG A 1 87 ? -4.386 -7.936 -7.194 1.00 98.06 87 ARG A CA 1
ATOM 675 C C . ARG A 1 87 ? -3.092 -7.950 -7.989 1.00 98.06 87 ARG A C 1
ATOM 677 O O . ARG A 1 87 ? -2.439 -6.920 -8.150 1.00 98.06 87 ARG A O 1
ATOM 684 N N . TRP A 1 88 ? -2.775 -9.121 -8.527 1.00 98.12 88 TRP A N 1
ATOM 685 C CA . TRP A 1 88 ? -1.577 -9.360 -9.322 1.00 98.12 88 TRP A CA 1
ATOM 686 C C . TRP A 1 88 ? -1.965 -9.812 -10.723 1.00 98.12 88 TRP A C 1
ATOM 688 O O . TRP A 1 88 ? -2.970 -10.497 -10.916 1.00 98.12 88 TRP A O 1
ATOM 698 N N . ASP A 1 89 ? -1.144 -9.437 -11.692 1.00 97.31 89 ASP A N 1
ATOM 699 C CA . ASP A 1 89 ? -1.139 -9.965 -13.052 1.00 97.31 89 ASP A CA 1
ATOM 700 C C . ASP A 1 89 ? -2.468 -9.847 -13.813 1.00 97.31 89 ASP A C 1
ATOM 702 O O . ASP A 1 89 ? -2.803 -10.682 -14.650 1.00 97.31 89 ASP A O 1
ATOM 706 N N . GLY A 1 90 ? -3.247 -8.803 -13.509 1.00 92.00 90 GLY A N 1
ATOM 707 C CA . GLY A 1 90 ? -4.549 -8.553 -14.136 1.00 92.00 90 GLY A CA 1
ATOM 708 C C . GLY A 1 90 ? -5.644 -9.549 -13.736 1.00 92.00 90 GLY A C 1
ATOM 709 O O . GLY A 1 90 ? -6.738 -9.503 -14.293 1.00 92.00 90 GLY A O 1
ATOM 710 N N . MET A 1 91 ? -5.388 -10.424 -12.760 1.00 94.62 91 MET A N 1
ATOM 711 C CA . MET A 1 91 ? -6.353 -11.425 -12.308 1.00 94.62 91 MET A CA 1
ATOM 712 C C . MET A 1 91 ? -7.597 -10.758 -11.715 1.00 94.62 91 MET A C 1
ATOM 714 O O . MET A 1 91 ? -7.492 -9.799 -10.947 1.00 94.62 91 MET A O 1
ATOM 718 N N . GLU A 1 92 ? -8.787 -11.267 -12.049 1.00 91.19 92 GLU A N 1
ATOM 719 C CA . GLU A 1 92 ? -10.054 -10.794 -11.467 1.00 91.19 92 GLU A CA 1
ATOM 720 C C . GLU A 1 92 ? -10.132 -11.074 -9.967 1.00 91.19 92 GLU A C 1
ATOM 722 O O . GLU A 1 92 ? -10.577 -10.231 -9.191 1.00 91.19 92 GLU A O 1
ATOM 727 N N . LYS A 1 93 ? -9.648 -12.246 -9.549 1.00 94.31 93 LYS A N 1
ATOM 728 C CA . LYS A 1 93 ? -9.640 -12.653 -8.147 1.00 94.31 93 LYS A CA 1
ATOM 729 C C . LYS A 1 93 ? -8.574 -11.887 -7.363 1.00 94.31 93 LYS A C 1
ATOM 731 O O . LYS A 1 93 ? -7.388 -11.965 -7.679 1.00 94.31 93 LYS A O 1
ATOM 736 N N . THR A 1 94 ? -8.995 -11.230 -6.286 1.00 96.38 94 THR A N 1
ATOM 737 C CA . THR A 1 94 ? -8.095 -10.614 -5.306 1.00 96.38 94 THR A CA 1
ATOM 738 C C . THR A 1 94 ? -7.279 -11.681 -4.576 1.00 96.38 94 THR A C 1
ATOM 740 O O . THR A 1 94 ? -7.832 -12.650 -4.055 1.00 96.38 94 THR A O 1
ATOM 743 N N . ALA A 1 95 ? -5.954 -11.516 -4.556 1.00 97.31 95 ALA A N 1
ATOM 744 C CA . ALA A 1 95 ? -5.033 -12.461 -3.925 1.00 97.31 95 ALA A CA 1
ATOM 745 C C . ALA A 1 95 ? -4.941 -12.244 -2.408 1.00 97.31 95 ALA A C 1
ATOM 747 O O . ALA A 1 95 ? -4.853 -13.208 -1.651 1.00 97.31 95 ALA A O 1
ATOM 748 N N . VAL A 1 96 ? -4.989 -10.983 -1.976 1.00 98.00 96 VAL A N 1
ATOM 749 C CA . VAL A 1 96 ? -5.016 -10.577 -0.566 1.00 98.00 96 VAL A CA 1
ATOM 750 C C . VAL A 1 96 ? -6.220 -9.671 -0.373 1.00 98.00 96 VAL A C 1
ATOM 752 O O . VAL A 1 96 ? -6.268 -8.618 -0.994 1.00 98.00 96 VAL A O 1
ATOM 755 N N . SER A 1 97 ? -7.181 -10.081 0.450 1.00 98.12 97 SER A N 1
ATOM 756 C CA . SER A 1 97 ? -8.361 -9.286 0.802 1.00 98.12 97 SER A CA 1
ATOM 757 C C . SER A 1 97 ? -8.617 -9.457 2.291 1.00 98.12 97 SER A C 1
ATOM 759 O O . SER A 1 97 ? -9.097 -10.504 2.726 1.00 98.12 97 SER A O 1
ATOM 761 N N . VAL A 1 98 ? -8.166 -8.487 3.083 1.00 98.25 98 VAL A N 1
ATOM 762 C CA . VAL A 1 98 ? -8.167 -8.562 4.551 1.00 98.25 98 VAL A CA 1
ATOM 763 C C . VAL A 1 98 ? -8.341 -7.172 5.160 1.00 98.25 98 VAL A C 1
ATOM 765 O O . VAL A 1 98 ? -8.031 -6.173 4.505 1.00 98.25 98 VAL A O 1
ATOM 768 N N . PRO A 1 99 ? -8.780 -7.072 6.423 1.00 97.69 99 PRO A N 1
ATOM 769 C CA . PRO A 1 99 ? -8.722 -5.808 7.134 1.00 97.69 99 PRO A CA 1
ATOM 770 C C . PRO A 1 99 ? -7.279 -5.308 7.299 1.00 97.69 99 PRO A C 1
ATOM 772 O O . PRO A 1 99 ? -6.359 -6.092 7.549 1.00 97.69 99 PRO A O 1
ATOM 775 N N . LEU A 1 100 ? -7.082 -3.993 7.199 1.00 97.31 100 LEU A N 1
ATOM 776 C CA . LEU A 1 100 ? -5.776 -3.338 7.254 1.00 97.31 100 LEU A CA 1
ATOM 777 C C . LEU A 1 100 ? -5.049 -3.667 8.559 1.00 97.31 100 LEU A C 1
ATOM 779 O O . LEU A 1 100 ? -3.882 -4.053 8.538 1.00 97.31 100 LEU A O 1
ATOM 783 N N . GLY A 1 101 ? -5.749 -3.549 9.691 1.00 95.94 101 GLY A N 1
ATOM 784 C CA . GLY A 1 101 ? -5.177 -3.865 10.998 1.00 95.94 101 GLY A CA 1
ATOM 785 C C . GLY A 1 101 ? -4.693 -5.311 11.085 1.00 95.94 101 GLY A C 1
ATOM 786 O O . GLY A 1 101 ? -3.594 -5.559 11.570 1.00 95.94 101 GLY A O 1
ATOM 787 N N . ASP A 1 102 ? -5.469 -6.260 10.565 1.00 96.75 102 ASP A N 1
ATOM 788 C CA . ASP A 1 102 ? -5.144 -7.686 10.643 1.00 96.75 102 ASP A CA 1
ATOM 789 C C . ASP A 1 102 ? -3.916 -8.034 9.785 1.00 96.75 102 ASP A C 1
ATOM 791 O O . ASP A 1 102 ? -3.048 -8.781 10.238 1.00 96.75 102 ASP A O 1
ATOM 795 N N . PHE A 1 103 ? -3.784 -7.430 8.596 1.00 97.81 103 PHE A N 1
ATOM 796 C CA . PHE A 1 103 ? -2.609 -7.608 7.734 1.00 97.81 103 PHE A CA 1
ATOM 797 C C . PHE A 1 103 ? -1.300 -7.180 8.413 1.00 97.81 103 PHE A C 1
ATOM 799 O O . PHE A 1 103 ? -0.271 -7.825 8.234 1.00 97.81 103 PHE A O 1
ATOM 806 N N . PHE A 1 104 ? -1.337 -6.104 9.204 1.00 97.38 104 PHE A N 1
ATOM 807 C CA . PHE A 1 104 ? -0.164 -5.533 9.872 1.00 97.38 104 PHE A CA 1
ATOM 808 C C . PHE A 1 104 ? -0.036 -5.928 11.356 1.00 97.38 104 PHE A C 1
ATOM 810 O O . PHE A 1 104 ? 0.585 -5.207 12.138 1.00 97.38 104 PHE A O 1
ATOM 817 N N . CYS A 1 105 ? -0.616 -7.061 11.764 1.00 96.00 105 CYS A N 1
ATOM 818 C CA . CYS A 1 105 ? -0.555 -7.576 13.141 1.00 96.00 105 CYS A CA 1
ATOM 819 C C . CYS A 1 105 ? -1.146 -6.633 14.214 1.00 96.00 105 CYS A C 1
ATOM 821 O O . CYS A 1 105 ? -0.803 -6.730 15.390 1.00 96.00 105 CYS A O 1
ATOM 823 N N . ALA A 1 106 ? -2.055 -5.739 13.827 1.00 94.88 106 ALA A N 1
ATOM 824 C CA . ALA A 1 106 ? -2.701 -4.742 14.679 1.00 94.88 106 ALA A CA 1
ATOM 825 C C . ALA A 1 106 ? -4.200 -5.022 14.910 1.00 94.88 106 ALA A C 1
ATOM 827 O O . ALA A 1 106 ? -4.966 -4.112 15.227 1.00 94.88 106 ALA A O 1
ATOM 828 N N . GLY A 1 107 ? -4.647 -6.277 14.775 1.00 90.44 107 GLY A N 1
ATOM 829 C CA . GLY A 1 107 ? -6.062 -6.645 14.925 1.00 90.44 107 GLY A CA 1
ATOM 830 C C . GLY A 1 107 ? -6.654 -6.329 16.308 1.00 90.44 107 GLY A C 1
ATOM 831 O O . GLY A 1 107 ? -7.846 -6.070 16.441 1.00 90.44 107 GLY A O 1
ATOM 832 N N . LEU A 1 108 ? -5.840 -6.299 17.365 1.00 91.44 108 LEU A N 1
ATOM 833 C CA . LEU A 1 108 ? -6.274 -5.897 18.714 1.00 91.44 108 LEU A CA 1
ATOM 834 C C . LEU A 1 108 ? -5.872 -4.459 19.074 1.00 91.44 108 LEU A C 1
ATOM 836 O O . LEU A 1 108 ? -6.064 -4.034 20.210 1.00 91.44 108 LEU A O 1
ATOM 840 N N . GLY A 1 109 ? -5.358 -3.705 18.105 1.00 90.62 109 GLY A N 1
ATOM 841 C CA . GLY A 1 109 ? -4.809 -2.367 18.290 1.00 90.62 109 GLY A CA 1
ATOM 842 C C . GLY A 1 109 ? -3.329 -2.303 17.940 1.00 90.62 109 GLY A C 1
ATOM 843 O O . GLY A 1 109 ? -2.649 -3.322 17.814 1.00 90.62 109 GLY A O 1
ATOM 844 N N . MET A 1 110 ? -2.837 -1.080 17.763 1.00 93.25 110 MET A N 1
ATOM 845 C CA . MET A 1 110 ? -1.433 -0.835 17.455 1.00 93.25 110 MET A CA 1
ATOM 846 C C . MET A 1 110 ? -0.592 -0.827 18.730 1.00 93.25 110 MET A C 1
ATOM 848 O O . MET A 1 110 ? -0.888 -0.104 19.678 1.00 93.25 110 MET A O 1
ATOM 852 N N . VAL A 1 111 ? 0.492 -1.596 18.718 1.00 95.12 111 VAL A N 1
ATOM 853 C CA . VAL A 1 111 ? 1.546 -1.575 19.739 1.00 95.12 111 VAL A CA 1
ATOM 854 C C . VAL A 1 111 ? 2.909 -1.452 19.059 1.00 95.12 111 VAL A C 1
ATOM 856 O O . VAL A 1 111 ? 3.020 -1.791 17.875 1.00 95.12 111 VAL A O 1
ATOM 859 N N . PRO A 1 112 ? 3.949 -0.966 19.755 1.00 97.25 112 PRO A N 1
ATOM 860 C CA . PRO A 1 112 ? 5.308 -1.028 19.241 1.00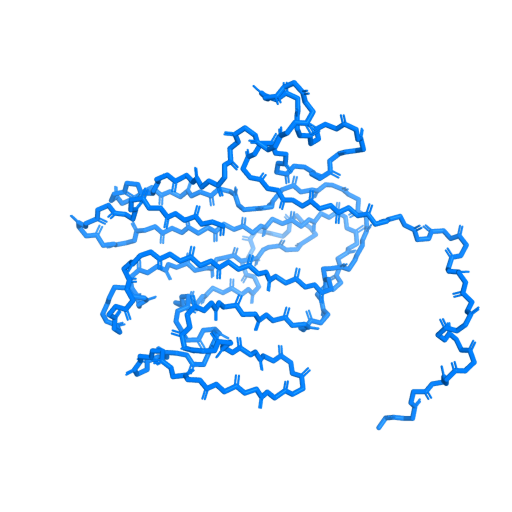 97.25 112 PRO A CA 1
ATOM 861 C C . PRO A 1 112 ? 5.757 -2.484 19.095 1.00 97.25 112 PRO A C 1
ATOM 863 O O . PRO A 1 112 ? 5.747 -3.232 20.072 1.00 97.25 112 PRO A O 1
ATOM 866 N N . PHE A 1 113 ? 6.150 -2.891 17.889 1.00 97.62 113 PHE A N 1
ATOM 867 C CA . PHE A 1 113 ? 6.758 -4.202 17.654 1.00 97.62 113 PHE A CA 1
ATOM 868 C C . PHE A 1 113 ? 7.601 -4.207 16.377 1.00 97.62 113 PHE A C 1
ATOM 870 O O . PHE A 1 113 ? 7.435 -3.354 15.503 1.00 97.62 113 PHE A O 1
ATOM 877 N N . GLU A 1 114 ? 8.462 -5.212 16.255 1.00 97.56 114 GLU A N 1
ATOM 878 C CA . GLU A 1 114 ? 9.235 -5.491 15.049 1.00 97.56 114 GLU A CA 1
ATOM 879 C C . GLU A 1 114 ? 9.471 -7.001 14.918 1.00 97.56 114 GLU A C 1
ATOM 881 O O . GLU A 1 114 ? 9.727 -7.694 15.905 1.00 97.56 114 GLU A O 1
ATOM 886 N N . ASN A 1 115 ? 9.353 -7.512 13.696 1.00 96.56 115 ASN A N 1
ATOM 887 C CA . ASN A 1 115 ? 9.788 -8.843 13.292 1.00 96.56 115 ASN A CA 1
ATOM 888 C C . ASN A 1 115 ? 10.405 -8.778 11.881 1.00 96.56 115 ASN A C 1
ATOM 890 O O . ASN A 1 115 ? 10.525 -7.703 11.300 1.00 96.56 115 ASN A O 1
ATOM 894 N N . GLU A 1 116 ? 10.795 -9.926 11.319 1.00 96.25 116 GLU A N 1
ATOM 895 C CA . GLU A 1 116 ? 11.480 -9.995 10.016 1.00 96.25 116 GLU A CA 1
ATOM 896 C C . GLU A 1 116 ? 10.703 -9.336 8.857 1.00 96.25 116 GLU A C 1
ATOM 898 O O . GLU A 1 116 ? 11.312 -8.784 7.939 1.00 96.25 116 GLU A O 1
ATOM 903 N N . LEU A 1 117 ? 9.368 -9.386 8.887 1.00 97.88 117 LEU A N 1
ATOM 904 C CA . LEU A 1 117 ? 8.506 -9.013 7.761 1.00 97.88 117 LEU A CA 1
ATOM 905 C C . LEU A 1 117 ? 7.554 -7.849 8.058 1.00 97.88 117 LEU A C 1
ATOM 907 O O . LEU A 1 117 ? 6.973 -7.286 7.126 1.00 97.88 117 LEU A O 1
ATOM 911 N N . PHE A 1 118 ? 7.371 -7.496 9.329 1.00 98.44 118 PHE A N 1
ATOM 912 C CA . PHE A 1 118 ? 6.431 -6.481 9.787 1.00 98.44 118 PHE A CA 1
ATOM 913 C C . PHE A 1 118 ? 7.005 -5.675 10.944 1.00 98.44 118 PHE A C 1
ATOM 915 O O . PHE A 1 118 ? 7.671 -6.213 11.827 1.00 98.44 118 PHE A O 1
ATOM 922 N N . ALA A 1 119 ? 6.664 -4.393 10.983 1.00 98.25 119 ALA A N 1
ATOM 923 C CA . ALA A 1 119 ? 6.979 -3.538 12.114 1.00 98.25 119 ALA A CA 1
ATOM 924 C C . ALA A 1 119 ? 5.884 -2.497 12.340 1.00 98.25 119 ALA A C 1
ATOM 926 O O . ALA A 1 119 ? 5.207 -2.053 11.410 1.00 98.25 119 ALA A O 1
ATOM 927 N N . SER A 1 120 ? 5.782 -2.071 13.592 1.00 97.56 120 SER A N 1
ATOM 928 C CA . SER A 1 120 ? 4.989 -0.932 14.030 1.00 97.56 120 SER A CA 1
ATOM 929 C C . SER A 1 120 ? 5.876 -0.006 14.867 1.00 97.56 120 SER A C 1
ATOM 931 O O . SER A 1 120 ? 5.862 -0.076 16.098 1.00 97.56 120 SER A O 1
ATOM 933 N N . PRO A 1 121 ? 6.706 0.841 14.225 1.00 96.12 121 PRO A N 1
ATOM 934 C CA . PRO A 1 121 ? 7.558 1.800 14.922 1.00 96.12 121 PRO A CA 1
ATOM 935 C C . PRO A 1 121 ? 6.733 2.682 15.856 1.00 96.12 121 PRO A C 1
ATOM 937 O O . PRO A 1 121 ? 5.754 3.296 15.425 1.00 96.12 121 PRO A O 1
ATOM 940 N N . GLU A 1 122 ? 7.107 2.696 17.138 1.00 94.62 122 GLU A N 1
ATOM 941 C CA . GLU A 1 122 ? 6.431 3.445 18.210 1.00 94.62 122 GLU A CA 1
ATOM 942 C C . GLU A 1 122 ? 4.925 3.143 18.372 1.00 94.62 122 GLU A C 1
ATOM 944 O O . GLU A 1 122 ? 4.229 3.857 19.089 1.00 94.62 122 GLU A O 1
ATOM 949 N N . GLY A 1 123 ? 4.386 2.102 17.725 1.00 93.62 123 GLY A N 1
ATOM 950 C CA . GLY A 1 123 ? 2.937 1.880 17.692 1.00 93.62 123 GLY A CA 1
ATOM 951 C C . GLY A 1 123 ? 2.186 2.850 16.772 1.00 93.62 123 GLY A C 1
ATOM 952 O O . GLY A 1 123 ? 0.989 3.060 16.958 1.00 93.62 123 GLY A O 1
ATOM 953 N N . GLN A 1 124 ? 2.873 3.490 15.817 1.00 92.44 124 GLN A N 1
ATOM 954 C CA . GLN A 1 124 ? 2.329 4.628 15.069 1.00 92.44 124 GLN A CA 1
ATOM 955 C C . GLN A 1 124 ? 2.302 4.470 13.549 1.00 92.44 124 GLN A C 1
ATOM 957 O O . GLN A 1 124 ? 1.736 5.320 12.863 1.00 92.44 124 GLN A O 1
ATOM 962 N N . SER A 1 125 ? 2.905 3.430 12.983 1.00 95.50 125 SER A N 1
ATOM 963 C CA . SER A 1 125 ? 2.895 3.223 11.531 1.00 95.50 125 SER A CA 1
ATOM 964 C C . SER A 1 125 ? 2.822 1.752 11.179 1.00 95.50 125 SER A C 1
ATOM 966 O O . SER A 1 125 ? 3.147 0.895 11.992 1.00 95.50 125 SER A O 1
ATOM 968 N N . PHE A 1 126 ? 2.367 1.475 9.966 1.00 97.81 126 PHE A N 1
ATOM 969 C CA . PHE A 1 126 ? 2.256 0.134 9.428 1.00 97.81 126 PHE A CA 1
ATOM 970 C C . PHE A 1 126 ? 3.400 -0.089 8.451 1.00 97.81 126 PHE A C 1
ATOM 972 O O . PHE A 1 126 ? 3.538 0.652 7.475 1.00 97.81 126 PHE A O 1
ATOM 979 N N . VAL A 1 127 ? 4.237 -1.088 8.723 1.00 98.38 127 VAL A N 1
ATOM 980 C CA . VAL A 1 127 ? 5.374 -1.435 7.869 1.00 98.38 127 VAL A CA 1
ATOM 981 C C . VAL A 1 127 ? 5.318 -2.910 7.532 1.00 98.38 127 VAL A C 1
ATOM 983 O O . VAL A 1 127 ? 5.193 -3.747 8.423 1.00 98.38 127 VAL A O 1
ATOM 986 N N . THR A 1 128 ? 5.454 -3.227 6.248 1.00 98.50 128 THR A N 1
ATOM 987 C CA . THR A 1 128 ? 5.757 -4.586 5.802 1.00 98.50 128 THR A CA 1
ATOM 988 C C . THR A 1 128 ? 6.899 -4.574 4.798 1.00 98.50 128 THR A C 1
ATOM 990 O O . THR A 1 128 ? 7.014 -3.650 3.988 1.00 98.50 128 THR A O 1
ATOM 993 N N . THR A 1 129 ? 7.735 -5.603 4.864 1.00 98.00 129 THR A N 1
ATOM 994 C CA . THR A 1 129 ? 8.833 -5.904 3.934 1.00 98.00 129 THR A CA 1
ATOM 995 C C . THR A 1 129 ? 8.637 -7.255 3.242 1.00 98.00 129 THR A C 1
ATOM 997 O O . THR A 1 129 ? 9.565 -7.775 2.622 1.00 98.00 129 THR A O 1
ATOM 1000 N N . VAL A 1 130 ? 7.428 -7.832 3.321 1.00 97.75 130 VAL A N 1
ATOM 1001 C CA . VAL A 1 130 ? 7.073 -9.056 2.591 1.00 97.75 130 VAL A CA 1
ATOM 1002 C C . VAL A 1 130 ? 7.286 -8.819 1.090 1.00 97.75 130 VAL A C 1
ATOM 1004 O O . VAL A 1 130 ? 6.670 -7.907 0.535 1.00 97.75 130 VAL A O 1
ATOM 1007 N N . PRO A 1 131 ? 8.126 -9.617 0.405 1.00 97.12 131 PRO A N 1
ATOM 1008 C CA . PRO A 1 131 ? 8.323 -9.471 -1.030 1.00 97.12 131 PRO A CA 1
ATOM 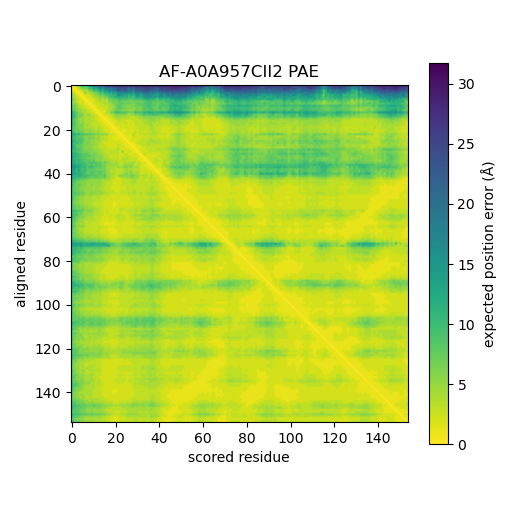1009 C C . PRO A 1 131 ? 7.078 -9.950 -1.789 1.00 97.12 131 PRO A C 1
ATOM 1011 O O . PRO A 1 131 ? 6.695 -11.114 -1.681 1.00 97.12 131 PRO A O 1
ATOM 1014 N N . MET A 1 132 ? 6.471 -9.071 -2.591 1.00 97.75 132 MET A N 1
ATOM 1015 C CA . MET A 1 132 ? 5.278 -9.384 -3.396 1.00 97.75 132 MET A CA 1
ATOM 1016 C C . MET A 1 132 ? 5.609 -9.247 -4.893 1.00 97.75 132 MET A C 1
ATOM 1018 O O . MET A 1 132 ? 5.512 -8.146 -5.446 1.00 97.75 132 MET A O 1
ATOM 1022 N N . PRO A 1 133 ? 6.093 -10.321 -5.548 1.00 97.12 133 PRO A N 1
ATOM 1023 C CA . PRO A 1 133 ? 6.432 -10.301 -6.968 1.00 97.12 133 PRO A CA 1
ATOM 1024 C C . PRO A 1 133 ? 5.185 -10.371 -7.861 1.00 97.12 133 PRO A C 1
ATOM 1026 O O . PRO A 1 133 ? 4.236 -11.090 -7.559 1.00 97.12 133 PRO A O 1
ATOM 1029 N N . PHE A 1 134 ? 5.233 -9.680 -8.998 1.00 97.00 134 PHE A N 1
ATOM 1030 C CA . PHE A 1 134 ? 4.220 -9.698 -10.057 1.00 97.00 134 PHE A CA 1
ATOM 1031 C C . PHE A 1 134 ? 4.896 -9.640 -11.441 1.00 97.00 134 PHE A C 1
ATOM 1033 O O . PHE A 1 134 ? 6.018 -9.144 -11.599 1.00 97.00 134 PHE A O 1
ATOM 1040 N N . ARG A 1 135 ? 4.234 -10.184 -12.463 1.00 97.00 135 ARG A N 1
ATOM 1041 C CA . ARG A 1 135 ? 4.746 -10.338 -13.834 1.00 97.00 135 ARG A CA 1
ATOM 1042 C C . ARG A 1 135 ? 4.210 -9.304 -14.817 1.00 97.00 135 ARG A C 1
ATOM 1044 O O . ARG A 1 135 ? 4.967 -8.904 -15.697 1.00 97.00 135 ARG A O 1
ATOM 1051 N N . THR A 1 136 ? 2.937 -8.927 -14.731 1.00 97.38 136 THR A N 1
ATOM 1052 C CA . THR A 1 136 ? 2.298 -8.068 -15.747 1.00 97.38 136 THR A CA 1
ATOM 1053 C C . THR A 1 136 ? 1.633 -6.826 -15.177 1.00 97.38 136 THR A C 1
ATOM 1055 O O . THR A 1 136 ? 1.607 -5.807 -15.865 1.00 97.38 136 THR A O 1
ATOM 1058 N N . ALA A 1 137 ? 1.122 -6.879 -13.945 1.00 96.88 137 ALA A N 1
ATOM 1059 C CA . ALA A 1 137 ? 0.529 -5.726 -13.276 1.00 96.88 137 ALA A CA 1
ATOM 1060 C C . ALA A 1 137 ? 0.412 -5.943 -11.762 1.00 96.88 137 ALA A C 1
ATOM 1062 O O . ALA A 1 137 ? 0.341 -7.079 -11.288 1.00 96.88 137 ALA A O 1
ATOM 1063 N N . ALA A 1 138 ? 0.318 -4.847 -11.016 1.00 97.31 138 ALA A N 1
ATOM 1064 C CA . ALA A 1 138 ? 0.000 -4.853 -9.594 1.00 97.31 138 ALA A CA 1
ATOM 1065 C C . ALA A 1 138 ? -0.971 -3.719 -9.257 1.00 97.31 138 ALA A C 1
ATOM 1067 O O . ALA A 1 138 ? -0.752 -2.564 -9.630 1.00 97.31 138 ALA A O 1
ATOM 1068 N N . THR A 1 139 ? -2.018 -4.051 -8.505 1.00 96.94 139 THR A N 1
ATOM 1069 C CA . THR A 1 139 ? -2.991 -3.084 -7.997 1.00 96.94 139 THR A CA 1
ATOM 1070 C C . THR A 1 139 ? -3.189 -3.304 -6.505 1.00 96.94 139 THR A C 1
ATOM 1072 O O . THR A 1 139 ? -3.471 -4.423 -6.077 1.00 96.94 139 THR A O 1
ATOM 1075 N N . ILE A 1 140 ? -3.057 -2.237 -5.719 1.00 97.81 140 ILE A N 1
ATOM 1076 C CA . ILE A 1 140 ? -3.355 -2.228 -4.285 1.00 97.81 140 ILE A CA 1
ATOM 1077 C C . ILE A 1 140 ? -4.375 -1.130 -4.027 1.00 97.81 140 ILE A C 1
ATOM 1079 O O . ILE A 1 140 ? -4.163 0.025 -4.405 1.00 97.81 140 ILE A O 1
ATOM 1083 N N . THR A 1 141 ? -5.464 -1.486 -3.361 1.00 97.75 141 THR A N 1
ATOM 1084 C CA . THR A 1 141 ? -6.532 -0.557 -3.000 1.00 97.75 141 THR A CA 1
ATOM 1085 C C . THR A 1 141 ? -6.878 -0.660 -1.526 1.00 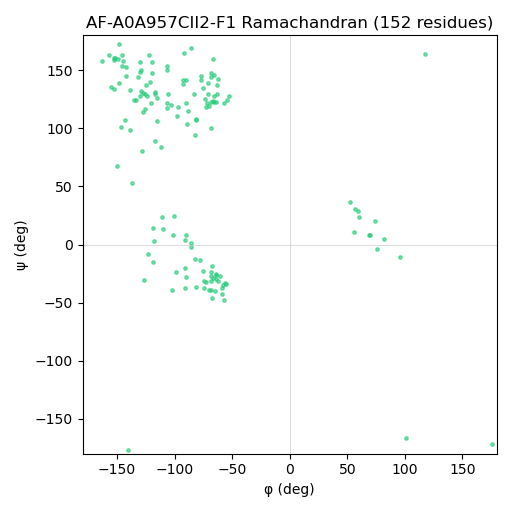97.75 141 THR A C 1
ATOM 1087 O O . THR A 1 141 ? -6.783 -1.733 -0.931 1.00 97.75 141 THR A O 1
ATOM 1090 N N . LEU A 1 142 ? -7.328 0.453 -0.957 1.00 98.19 142 LEU A N 1
ATOM 1091 C CA . LEU A 1 142 ? -7.865 0.521 0.393 1.00 98.19 142 LEU A CA 1
ATOM 1092 C C . LEU A 1 142 ? -9.304 1.023 0.334 1.00 98.19 142 LEU A C 1
ATOM 1094 O O . LEU A 1 142 ? -9.549 2.120 -0.163 1.00 98.19 142 LEU A O 1
ATOM 1098 N N . THR A 1 143 ? -10.241 0.234 0.844 1.00 98.44 143 THR A N 1
ATOM 1099 C CA . THR A 1 143 ? -11.657 0.603 0.922 1.00 98.44 143 THR A CA 1
ATOM 1100 C C . THR A 1 143 ? -12.026 0.932 2.358 1.00 98.44 143 THR A C 1
ATOM 1102 O O . THR A 1 143 ? -11.740 0.149 3.262 1.00 98.44 143 THR A O 1
ATOM 1105 N N . ASN A 1 144 ? -12.668 2.077 2.572 1.00 98.00 144 ASN A N 1
ATOM 1106 C CA . ASN A 1 144 ? -13.233 2.433 3.866 1.00 98.00 144 ASN A CA 1
ATOM 1107 C C . ASN A 1 144 ? -14.670 1.916 3.971 1.00 98.00 144 ASN A C 1
ATOM 1109 O O . ASN A 1 144 ? -15.589 2.493 3.403 1.00 98.00 144 ASN A O 1
ATOM 1113 N N . GLU A 1 145 ? -14.871 0.836 4.716 1.00 97.81 145 GLU A N 1
ATOM 1114 C CA . GLU A 1 145 ? -16.184 0.227 4.964 1.00 97.81 145 GLU A CA 1
ATOM 1115 C C . GLU A 1 145 ? -16.866 0.790 6.220 1.00 97.81 145 GLU A C 1
ATOM 1117 O O . GLU A 1 145 ? -17.933 0.325 6.620 1.00 97.81 145 GLU A O 1
ATOM 1122 N N . SER A 1 146 ? -16.253 1.781 6.873 1.00 95.38 146 SER A N 1
ATOM 1123 C CA . SER A 1 146 ? -16.824 2.440 8.042 1.00 95.38 146 SER A CA 1
ATOM 1124 C C . SER A 1 146 ? -17.757 3.590 7.657 1.00 95.38 146 SER A C 1
ATOM 1126 O O . SER A 1 146 ? -17.769 4.070 6.526 1.00 95.38 146 SER A O 1
ATOM 1128 N N . ASN A 1 147 ? -18.489 4.096 8.651 1.00 95.81 147 ASN A N 1
ATOM 1129 C CA . ASN A 1 147 ? -19.324 5.293 8.519 1.00 95.81 147 ASN A CA 1
ATOM 1130 C C . ASN A 1 147 ? -18.573 6.595 8.856 1.00 95.81 147 ASN A C 1
ATOM 1132 O O . ASN A 1 147 ? -19.203 7.642 8.991 1.00 95.81 147 ASN A O 1
ATOM 1136 N N . GLN A 1 148 ? -17.252 6.539 9.053 1.00 94.94 148 GLN A N 1
ATOM 1137 C CA . GLN A 1 148 ? -16.429 7.688 9.433 1.00 94.94 148 GLN A CA 1
ATOM 1138 C C . GLN A 1 148 ? -15.327 7.924 8.393 1.00 94.94 148 GLN A C 1
ATOM 1140 O O . GLN A 1 148 ? -14.733 6.967 7.896 1.00 94.94 148 GLN A O 1
ATOM 1145 N N . PRO A 1 149 ? -15.017 9.181 8.043 1.00 95.56 149 PRO A N 1
ATOM 1146 C CA . PRO A 1 149 ? -13.930 9.463 7.118 1.00 95.56 149 PRO A CA 1
ATOM 1147 C C . PRO A 1 149 ? -12.565 9.190 7.764 1.00 95.56 149 PRO A C 1
ATOM 1149 O O . PRO A 1 149 ? -12.302 9.594 8.901 1.00 95.56 149 PRO A O 1
ATOM 1152 N N . ILE A 1 150 ? -11.644 8.592 7.008 1.00 95.81 150 ILE A N 1
ATOM 1153 C CA . ILE A 1 150 ? -10.218 8.597 7.350 1.00 95.81 150 ILE A CA 1
ATOM 1154 C C . ILE A 1 150 ? -9.652 9.924 6.878 1.00 95.81 150 ILE A C 1
ATOM 1156 O O . ILE A 1 150 ? -9.527 10.150 5.683 1.00 95.81 150 ILE A O 1
ATOM 1160 N N . SER A 1 151 ? -9.353 10.826 7.809 1.00 94.19 151 SER A N 1
ATOM 1161 C CA . SER A 1 151 ? -9.022 12.216 7.463 1.00 94.19 151 SER A CA 1
ATOM 1162 C C . SER A 1 151 ? -7.626 12.367 6.865 1.00 94.19 151 SER A C 1
ATOM 1164 O O . SER A 1 151 ? -7.380 13.278 6.085 1.00 94.19 151 SER A O 1
ATOM 1166 N N . HIS A 1 152 ? -6.699 11.506 7.281 1.00 94.88 152 HIS A N 1
ATOM 1167 C CA . HIS A 1 152 ? -5.327 11.524 6.802 1.00 94.88 152 HIS A CA 1
ATOM 1168 C C . HIS A 1 152 ? -4.850 10.084 6.693 1.00 94.88 152 HIS A C 1
ATOM 1170 O O . HIS A 1 152 ? -4.622 9.433 7.715 1.00 94.88 152 HIS A O 1
ATOM 1176 N N . LEU A 1 153 ? -4.727 9.605 5.464 1.00 95.94 153 LEU A N 1
ATOM 1177 C CA . LEU A 1 153 ? -4.004 8.398 5.099 1.00 95.94 153 LEU A CA 1
ATOM 1178 C C . LEU A 1 153 ? -2.718 8.835 4.399 1.00 95.94 153 LEU A C 1
ATOM 1180 O O . LEU A 1 153 ? -2.801 9.556 3.411 1.00 95.94 153 LEU A O 1
ATOM 1184 N N . PHE A 1 154 ? -1.566 8.431 4.927 1.00 94.12 154 PHE A N 1
ATOM 1185 C CA . PHE A 1 154 ? -0.230 8.791 4.437 1.00 94.12 154 PHE A CA 1
ATOM 1186 C C . PHE A 1 154 ? 0.415 7.650 3.658 1.00 94.12 154 PHE A C 1
ATOM 1188 O O . PHE A 1 154 ? 0.240 6.490 4.101 1.00 94.12 154 PHE A O 1
#

Foldseek 3Di:
DDPPPVVVVDDDPPDDDFDFDPQRQQSDPPSAPPCPVNDHNDQWAKAAAQRKDWRHKYWFWDKDQKDKKFFDDWALVQQQQKWKFKDADPDPDTPDTGRRCVVQVQNRTFDADDDPAWGCHRSTMTMGRPIGTHGTIMIIMITRNDNDMGHTMD